Protein AF-A0A1M5FDN7-F1 (afdb_monomer)

Nearest PDB structures (foldseek):
  4i0w-assembly2_C  TM=6.744E-01  e=9.457E-04  Clostridium perfringens
  5ueb-assembly1_A  TM=6.170E-01  e=2.688E-01  Neisseria gonorrhoeae NCCP11945
  6u9d-assembly2_X-2  TM=4.824E-01  e=3.273E-01  Saccharomyces cerevisiae
  6u9d-assembly2_W-2  TM=4.861E-01  e=4.546E-01  Saccharomyces cerevisiae
  6u9d-assembly1_C  TM=4.907E-01  e=5.184E-01  Saccharomyces cerevisiae

Secondary structure (DSSP, 8-state):
-------------------------------------PEEPHHHHHHHHHHHHHHTT--TTT----HHHHHHHTPEEETTEEEEEEEEEE-TT--THHHHHTT-EEEESSSSEEEEEEEGGGHHHHTT-TTEEEEEE-------

pLDDT: mean 81.86, std 22.37, range [34.69, 98.19]

Organism: NCBI:txid1297750

Mean predicted aligned error: 12.63 Å

Foldseek 3Di:
DDDDDDDDDDPPPPDDPDPPPPPPPPPPPDDDDDQLQEAEDPVRVVLVVVVCVQCVPPQLVPDDDDPVSCVFQVWDQDPNFTKGKFKFFFDPPADQVLQVVQVKHWADPDPGMIMIIHTPNCVVVVSNGPGGHYTDGDGDDPDD

Structure (mmCIF, N/CA/C/O backbone):
data_AF-A0A1M5FDN7-F1
#
_entry.id   AF-A0A1M5FDN7-F1
#
loop_
_atom_site.group_PDB
_atom_site.id
_atom_site.type_symbol
_atom_site.label_atom_id
_atom_site.label_alt_id
_atom_site.label_comp_id
_atom_site.label_asym_id
_atom_site.label_entity_id
_atom_site.label_seq_id
_atom_site.pdbx_PDB_ins_code
_atom_site.Cartn_x
_atom_site.Cartn_y
_atom_site.Cartn_z
_atom_site.occupancy
_atom_site.B_iso_or_equiv
_atom_site.auth_seq_id
_atom_site.auth_comp_id
_atom_site.auth_asym_id
_atom_site.auth_atom_id
_atom_site.pdbx_PDB_model_num
ATOM 1 N N . MET A 1 1 ? 39.996 86.051 -16.082 1.00 39.66 1 MET A N 1
ATOM 2 C CA . MET A 1 1 ? 38.806 86.521 -15.335 1.00 39.66 1 MET A CA 1
ATOM 3 C C . MET A 1 1 ? 37.567 85.889 -15.947 1.00 39.66 1 MET A C 1
ATOM 5 O O . MET A 1 1 ? 37.531 85.761 -17.161 1.00 39.66 1 MET A O 1
ATOM 9 N N . ASN A 1 2 ? 36.592 85.538 -15.103 1.00 40.94 2 ASN A N 1
ATOM 10 C CA . ASN A 1 2 ? 35.265 84.980 -15.415 1.00 40.94 2 ASN A CA 1
ATOM 11 C C . ASN A 1 2 ? 35.122 83.444 -15.499 1.00 40.94 2 ASN A C 1
ATOM 13 O O . ASN A 1 2 ? 34.849 82.853 -16.535 1.00 40.94 2 ASN A O 1
ATOM 17 N N . TYR A 1 3 ? 35.310 82.841 -14.322 1.00 47.88 3 TYR A N 1
ATOM 18 C CA . TYR A 1 3 ? 34.484 81.818 -13.656 1.00 47.88 3 TYR A CA 1
ATOM 19 C C . TYR A 1 3 ? 33.215 81.335 -14.375 1.00 47.88 3 TYR A C 1
ATOM 21 O O . TYR A 1 3 ? 32.325 82.129 -14.675 1.00 47.88 3 TYR A O 1
ATOM 29 N N . LYS A 1 4 ? 33.057 80.005 -14.418 1.00 39.66 4 LYS A N 1
ATOM 30 C CA . LYS A 1 4 ? 31.859 79.317 -13.907 1.00 39.66 4 LYS A CA 1
ATOM 31 C C . LYS A 1 4 ? 32.135 77.822 -13.725 1.00 39.66 4 LYS A C 1
ATOM 33 O O . LYS A 1 4 ? 32.126 77.042 -14.669 1.00 39.66 4 LYS A O 1
ATOM 38 N N . PHE A 1 5 ? 32.379 77.457 -12.468 1.00 49.88 5 PHE A N 1
ATOM 39 C CA . PHE A 1 5 ? 32.141 76.117 -11.948 1.00 4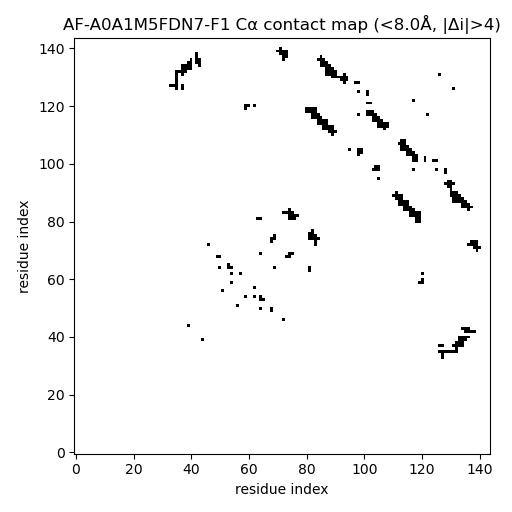9.88 5 PHE A CA 1
ATOM 40 C C . PHE A 1 5 ? 30.653 75.800 -12.105 1.00 49.88 5 PHE A C 1
ATOM 42 O O . PHE A 1 5 ? 29.812 76.556 -11.618 1.00 49.88 5 PHE A O 1
ATOM 49 N N . LEU A 1 6 ? 30.333 74.678 -12.741 1.00 47.94 6 LEU A N 1
ATOM 50 C CA . LEU A 1 6 ? 29.019 74.061 -12.635 1.00 47.94 6 LEU A CA 1
ATOM 51 C C . LEU A 1 6 ? 29.207 72.638 -12.122 1.00 47.94 6 LEU A C 1
ATOM 53 O O . LEU A 1 6 ? 29.615 71.729 -12.837 1.00 47.94 6 LEU A O 1
ATOM 57 N N . PHE A 1 7 ? 28.935 72.518 -10.827 1.00 46.59 7 PHE A N 1
ATOM 58 C CA . PHE A 1 7 ? 28.602 71.292 -10.128 1.00 46.59 7 PHE A CA 1
ATOM 59 C C . PHE A 1 7 ? 27.454 70.586 -10.848 1.00 46.59 7 PHE A C 1
ATOM 61 O O . PHE A 1 7 ? 26.375 71.157 -10.955 1.00 46.59 7 PHE A O 1
ATOM 68 N N . TYR A 1 8 ? 27.653 69.331 -11.238 1.00 45.91 8 TYR A N 1
ATOM 69 C CA . TYR A 1 8 ? 26.562 68.364 -11.293 1.00 45.91 8 TYR A CA 1
ATOM 70 C C . TYR A 1 8 ? 27.061 67.024 -10.760 1.00 45.91 8 TYR A C 1
ATOM 72 O O . TYR A 1 8 ? 27.641 66.201 -11.462 1.00 45.91 8 TYR A O 1
ATOM 80 N N . THR A 1 9 ? 26.844 66.835 -9.463 1.00 52.19 9 THR A N 1
ATOM 81 C CA . THR A 1 9 ? 26.807 65.532 -8.808 1.00 52.19 9 THR A CA 1
ATOM 82 C C . THR A 1 9 ? 25.614 64.754 -9.356 1.00 52.19 9 THR A C 1
ATOM 84 O O . THR A 1 9 ? 24.473 65.056 -9.010 1.00 52.19 9 THR A O 1
ATOM 87 N N . VAL A 1 10 ? 25.859 63.752 -10.198 1.00 50.94 10 VAL A N 1
ATOM 88 C CA . VAL A 1 10 ? 24.860 62.719 -10.492 1.00 50.94 10 VAL A CA 1
ATOM 89 C C . VAL A 1 10 ? 25.182 61.534 -9.595 1.00 50.94 10 VAL A C 1
ATOM 91 O O . VAL A 1 10 ? 26.136 60.794 -9.821 1.00 50.94 10 VAL A O 1
ATOM 94 N N . ILE A 1 11 ? 24.404 61.407 -8.523 1.00 59.38 11 ILE A N 1
ATOM 95 C CA . ILE A 1 11 ? 24.402 60.244 -7.641 1.00 59.38 11 ILE A CA 1
ATOM 96 C C . ILE A 1 11 ? 23.836 59.079 -8.455 1.00 59.38 11 ILE A C 1
ATOM 98 O O . ILE A 1 11 ? 22.643 59.031 -8.747 1.00 59.38 11 ILE A O 1
ATOM 102 N N . ALA A 1 12 ? 24.705 58.154 -8.853 1.00 46.56 12 ALA A N 1
ATOM 103 C CA . ALA A 1 12 ? 24.314 56.902 -9.479 1.00 46.56 12 ALA A CA 1
ATOM 104 C C . ALA A 1 12 ? 23.822 55.926 -8.397 1.00 46.56 12 ALA A C 1
ATOM 106 O O . ALA A 1 12 ? 24.589 55.129 -7.863 1.00 46.56 12 ALA A O 1
ATOM 107 N N . SER A 1 13 ? 22.536 55.988 -8.052 1.00 54.03 13 SER A N 1
ATOM 108 C CA . SER A 1 13 ? 21.860 54.940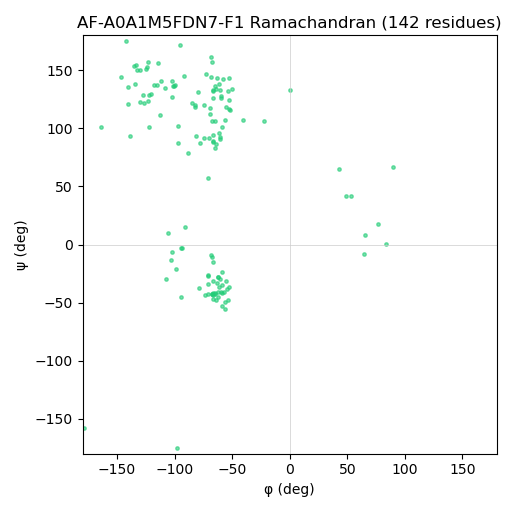 -7.285 1.00 54.03 13 SER A CA 1
ATOM 109 C C . SER A 1 13 ? 21.301 53.880 -8.235 1.00 54.03 13 SER A C 1
ATOM 111 O O . SER A 1 13 ? 20.106 53.842 -8.523 1.00 54.03 13 SER A O 1
ATOM 113 N N . VAL A 1 14 ? 22.165 52.988 -8.725 1.00 54.00 14 VAL A N 1
ATOM 114 C CA . VAL A 1 14 ? 21.699 51.733 -9.331 1.00 54.00 14 VAL A CA 1
ATOM 115 C C . VAL A 1 14 ? 21.411 50.764 -8.191 1.00 54.00 14 VAL A C 1
ATOM 117 O O . VAL A 1 14 ? 22.298 50.092 -7.668 1.00 54.00 14 VAL A O 1
ATOM 120 N N . LEU A 1 15 ? 20.150 50.752 -7.763 1.00 54.66 15 LEU A N 1
ATOM 121 C CA . LEU A 1 15 ? 19.622 49.735 -6.868 1.00 54.66 15 LEU A CA 1
ATOM 122 C C . LEU A 1 15 ? 19.758 48.361 -7.531 1.00 54.66 15 LEU A C 1
ATOM 124 O O . LEU A 1 15 ? 19.315 48.147 -8.661 1.00 54.66 15 LEU A O 1
ATOM 128 N N . MET A 1 16 ? 20.363 47.439 -6.780 1.00 56.62 16 MET A N 1
ATOM 129 C CA . MET A 1 16 ? 20.326 45.996 -6.991 1.00 56.62 16 MET A CA 1
ATOM 130 C C . MET A 1 16 ? 18.924 45.543 -7.411 1.00 56.62 16 MET A C 1
ATOM 132 O O . MET A 1 16 ? 18.017 45.457 -6.588 1.00 56.62 16 MET A O 1
ATOM 136 N N . SER A 1 17 ? 18.765 45.183 -8.681 1.00 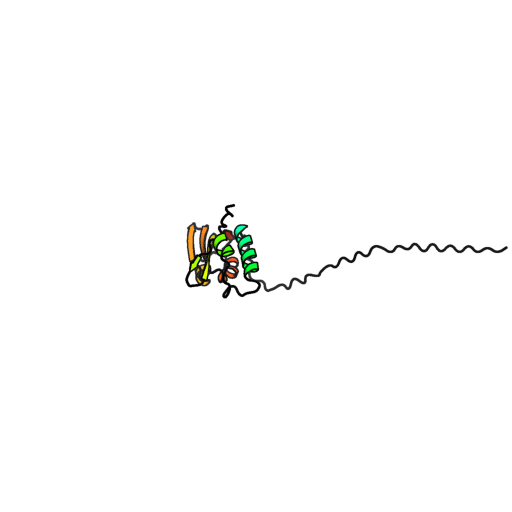47.28 17 SER A N 1
ATOM 137 C CA . SER A 1 17 ? 17.712 44.262 -9.097 1.00 47.28 17 SER A CA 1
ATOM 138 C C . SER A 1 17 ? 18.339 42.879 -9.180 1.00 47.28 17 SER A C 1
ATOM 140 O O . SER A 1 17 ? 18.854 42.466 -10.215 1.00 47.28 17 SER A O 1
ATOM 142 N N . CYS A 1 18 ? 18.346 42.177 -8.046 1.00 43.03 18 CYS A N 1
ATOM 143 C CA . CYS A 1 18 ? 18.482 40.730 -8.053 1.00 43.03 18 CYS A CA 1
ATOM 144 C C . CYS A 1 18 ? 17.375 40.168 -8.949 1.00 43.03 18 CYS A C 1
ATOM 146 O O . CYS A 1 18 ? 16.190 40.345 -8.664 1.00 43.03 18 CYS A O 1
ATOM 148 N N . CYS A 1 19 ? 17.759 39.482 -10.023 1.00 44.09 19 CYS A N 1
ATOM 149 C CA . CYS A 1 19 ? 16.866 38.609 -10.769 1.00 44.09 19 CYS A CA 1
ATOM 150 C C . CYS A 1 19 ? 16.459 37.437 -9.869 1.00 44.09 19 CYS A C 1
ATOM 152 O O . CYS A 1 19 ? 17.036 36.353 -9.925 1.00 44.09 19 CYS A O 1
ATOM 154 N N . SER A 1 20 ? 15.450 37.647 -9.032 1.00 45.28 20 SER A N 1
ATOM 155 C CA . SER A 1 20 ? 14.672 36.556 -8.465 1.00 45.28 20 SER A CA 1
ATOM 156 C C . SER A 1 20 ? 13.771 36.037 -9.578 1.00 45.28 20 SER A C 1
ATOM 158 O O . SER A 1 20 ? 12.671 36.546 -9.790 1.00 45.28 20 SER A O 1
ATOM 160 N N . THR A 1 21 ? 14.238 35.034 -10.321 1.00 37.25 21 THR A N 1
ATOM 161 C CA . THR A 1 21 ? 13.359 34.209 -11.155 1.00 37.25 21 THR A CA 1
ATOM 162 C C . THR A 1 21 ? 12.409 33.467 -10.222 1.00 37.25 21 THR A C 1
ATOM 164 O O . THR A 1 21 ? 12.661 32.340 -9.799 1.00 37.25 21 THR A O 1
ATOM 167 N N . SER A 1 22 ? 11.299 34.112 -9.883 1.00 46.97 22 SER A N 1
ATOM 168 C CA . SER A 1 22 ? 10.132 33.449 -9.329 1.00 46.97 22 SER A CA 1
ATOM 169 C C . SER A 1 22 ? 9.572 32.563 -10.433 1.00 46.97 22 SER A C 1
ATOM 171 O O . SER A 1 22 ? 8.812 33.018 -11.287 1.00 46.97 22 SER A O 1
ATOM 173 N N . LYS A 1 23 ? 9.975 31.286 -10.450 1.00 34.69 23 LYS A N 1
ATOM 174 C CA . LYS A 1 23 ? 9.245 30.258 -11.193 1.00 34.69 23 LYS A CA 1
ATOM 175 C C . LYS A 1 23 ? 7.831 30.242 -10.628 1.00 34.69 23 LYS A C 1
ATOM 177 O O . LYS A 1 23 ? 7.581 29.702 -9.554 1.00 34.69 23 LYS A O 1
ATOM 182 N N . ASN A 1 24 ? 6.923 30.877 -11.357 1.00 38.19 24 ASN A N 1
ATOM 183 C CA . ASN A 1 24 ? 5.495 30.765 -11.159 1.00 38.19 24 ASN A CA 1
ATOM 184 C C . ASN A 1 24 ? 5.129 29.319 -11.511 1.00 38.19 24 ASN A C 1
ATOM 186 O O . ASN A 1 24 ? 4.895 28.977 -12.670 1.00 38.19 24 ASN A O 1
ATOM 190 N N . ILE A 1 25 ? 5.196 28.434 -10.516 1.00 41.03 25 ILE A N 1
ATOM 191 C CA . ILE A 1 25 ? 4.613 27.104 -10.620 1.00 41.03 25 ILE A CA 1
ATOM 192 C C . ILE A 1 25 ? 3.111 27.353 -10.606 1.00 41.03 25 ILE A C 1
ATOM 194 O O . ILE A 1 25 ? 2.484 27.448 -9.553 1.00 41.03 25 ILE A O 1
ATOM 198 N N . SER A 1 26 ? 2.546 27.511 -11.800 1.00 38.44 26 SER A N 1
ATOM 199 C CA . SER A 1 26 ? 1.124 27.309 -12.016 1.00 38.44 26 SER A CA 1
ATOM 200 C C . SER A 1 26 ? 0.831 25.860 -11.654 1.00 38.44 26 SER A C 1
ATOM 202 O O . SER A 1 26 ? 0.961 24.951 -12.471 1.00 38.44 26 SER A O 1
ATOM 204 N N . ILE A 1 27 ? 0.487 25.648 -10.385 1.00 39.50 27 ILE A N 1
ATOM 205 C CA . ILE A 1 27 ? -0.157 24.434 -9.916 1.00 39.50 27 ILE A CA 1
ATOM 206 C C . ILE A 1 27 ? -1.482 24.394 -10.673 1.00 39.50 27 ILE A C 1
ATOM 208 O O . ILE A 1 27 ? -2.452 25.055 -10.298 1.00 39.50 27 ILE A O 1
ATOM 212 N N . LYS A 1 28 ? -1.510 23.656 -11.787 1.00 37.34 28 LYS A N 1
ATOM 213 C CA . LYS A 1 28 ? -2.764 23.175 -12.354 1.00 37.34 28 LYS A CA 1
ATOM 214 C C . LYS A 1 28 ? -3.442 22.396 -11.230 1.00 37.34 28 LYS A C 1
ATOM 216 O O . LYS A 1 28 ? -2.979 21.326 -10.848 1.00 37.34 28 LYS A O 1
ATOM 221 N N . LYS A 1 29 ? -4.495 22.987 -10.660 1.00 40.28 29 LYS A N 1
ATOM 222 C CA . LYS A 1 29 ? -5.479 22.288 -9.836 1.00 40.28 29 LYS A CA 1
ATOM 223 C C . LYS A 1 29 ? -6.107 21.219 -10.720 1.00 40.28 29 LYS A C 1
ATOM 225 O O . LYS A 1 29 ? -7.046 21.489 -11.463 1.00 40.28 29 LYS A O 1
ATOM 230 N N . GLU A 1 30 ? -5.531 20.032 -10.670 1.00 37.47 30 GLU A N 1
ATOM 231 C CA . GLU A 1 30 ? -6.211 18.820 -11.083 1.00 37.47 30 GLU A CA 1
ATOM 232 C C . GLU A 1 30 ? -7.334 18.538 -10.074 1.00 37.47 30 GLU A C 1
ATOM 234 O O . GLU A 1 30 ? -7.254 18.905 -8.898 1.00 37.47 30 GLU A O 1
ATOM 239 N N . GLN A 1 31 ? -8.440 18.014 -10.584 1.00 35.94 31 GLN A N 1
ATOM 240 C CA . GLN A 1 31 ? -9.752 17.987 -9.954 1.00 35.94 31 GLN A CA 1
ATOM 241 C C . GLN A 1 31 ? -9.771 17.462 -8.510 1.00 35.94 31 GLN A C 1
ATOM 243 O O . GLN A 1 31 ? -9.262 16.396 -8.183 1.00 35.94 31 GLN A O 1
ATOM 248 N N . SER A 1 32 ? -10.483 18.217 -7.675 1.00 51.47 32 SER A N 1
ATOM 249 C CA . SER A 1 32 ? -10.971 17.848 -6.348 1.00 51.47 32 SER A CA 1
ATOM 250 C C . SER A 1 32 ? -11.752 16.525 -6.370 1.00 51.47 32 SER A C 1
ATOM 252 O O . SER A 1 32 ? -12.871 16.478 -6.883 1.00 51.47 32 SER A O 1
ATOM 254 N N . LEU A 1 33 ? -11.227 15.507 -5.694 1.00 37.72 33 LEU A N 1
ATOM 255 C CA . LEU A 1 33 ? -11.995 14.411 -5.105 1.00 37.72 33 LEU A CA 1
ATOM 256 C C . LEU A 1 33 ? -11.560 14.324 -3.642 1.00 37.72 33 LEU A C 1
ATOM 258 O O . LEU A 1 33 ? -10.365 14.353 -3.362 1.00 37.72 33 LEU A O 1
ATOM 262 N N . ILE A 1 34 ? -12.544 14.327 -2.741 1.00 39.31 34 ILE A N 1
ATOM 263 C CA . ILE A 1 34 ? -12.446 14.347 -1.273 1.00 39.31 34 ILE A CA 1
ATOM 264 C C . ILE A 1 34 ? -11.089 13.816 -0.796 1.00 39.31 34 ILE A C 1
ATOM 266 O O . ILE A 1 34 ? -10.831 12.614 -0.848 1.00 39.31 34 ILE A O 1
ATOM 270 N N . THR A 1 35 ? -10.216 14.715 -0.334 1.00 45.19 35 THR A N 1
ATOM 271 C CA . THR A 1 35 ? -8.988 14.331 0.358 1.00 45.19 35 THR A CA 1
ATOM 272 C C . THR A 1 35 ? -9.405 13.693 1.675 1.00 45.19 35 THR A C 1
ATOM 274 O O . THR A 1 35 ? -9.549 14.373 2.691 1.00 45.19 35 THR A O 1
ATOM 277 N N . ASN A 1 36 ? -9.648 12.384 1.668 1.00 57.75 36 ASN A N 1
ATOM 278 C CA . ASN A 1 36 ? -9.539 11.613 2.893 1.00 57.75 36 ASN A CA 1
ATOM 279 C C . ASN A 1 36 ? -8.142 11.935 3.432 1.00 57.75 36 ASN A C 1
ATOM 281 O O . ASN A 1 36 ? -7.150 11.719 2.734 1.00 57.75 36 ASN A O 1
ATOM 285 N N . ASN A 1 37 ? -8.067 12.552 4.614 1.00 71.69 37 ASN A N 1
ATOM 286 C CA . ASN A 1 37 ? -6.814 12.902 5.285 1.00 71.69 37 ASN A CA 1
ATOM 287 C C . ASN A 1 37 ? -6.132 11.618 5.785 1.00 71.69 37 ASN A C 1
ATOM 289 O O . ASN A 1 37 ? -5.910 11.445 6.983 1.00 71.69 37 ASN A O 1
ATOM 293 N N . VAL A 1 38 ? -5.856 10.683 4.874 1.00 90.88 38 VAL A N 1
ATOM 294 C CA . VAL A 1 38 ? -5.185 9.436 5.189 1.00 90.88 38 VAL A CA 1
ATOM 295 C C . VAL A 1 38 ? -3.747 9.765 5.542 1.00 90.88 38 VAL A C 1
ATOM 297 O O . VAL A 1 38 ? -2.971 10.315 4.756 1.00 90.88 38 VAL A O 1
ATOM 300 N N . GLN A 1 39 ? -3.385 9.458 6.775 1.00 95.56 39 GLN A N 1
ATOM 301 C CA . GLN A 1 39 ? -2.013 9.567 7.214 1.00 95.56 39 GLN A CA 1
ATOM 302 C C . GLN A 1 39 ? -1.246 8.340 6.710 1.00 95.56 39 GLN A C 1
ATOM 304 O O . GLN A 1 39 ? -1.681 7.201 6.835 1.00 95.56 39 GLN A O 1
ATOM 309 N N . LEU A 1 40 ? -0.088 8.564 6.102 1.00 96.06 40 LEU A N 1
ATOM 310 C CA . LEU A 1 40 ? 0.752 7.481 5.587 1.00 96.06 40 LEU A CA 1
ATOM 311 C C . LEU A 1 40 ? 1.913 7.244 6.548 1.00 96.06 40 LEU A C 1
ATOM 313 O O . LEU A 1 40 ? 2.489 8.213 7.048 1.00 96.06 40 LEU A O 1
ATOM 317 N N . SER A 1 41 ? 2.303 5.994 6.789 1.00 96.81 41 SER A N 1
ATOM 318 C CA . SER A 1 41 ? 3.540 5.725 7.521 1.00 96.81 41 SER A CA 1
ATOM 319 C C . SER A 1 41 ? 4.770 6.120 6.704 1.00 96.81 41 SER A C 1
ATOM 321 O O . SER A 1 41 ? 4.727 6.274 5.478 1.00 96.81 41 SER A O 1
ATOM 323 N N . ASN A 1 42 ? 5.912 6.284 7.372 1.00 96.81 42 ASN A N 1
ATOM 324 C CA . ASN A 1 42 ? 7.172 6.593 6.687 1.00 96.81 42 ASN A CA 1
ATOM 325 C C . ASN A 1 42 ? 7.605 5.463 5.744 1.00 96.81 42 ASN A C 1
ATOM 327 O O . ASN A 1 42 ? 8.160 5.727 4.67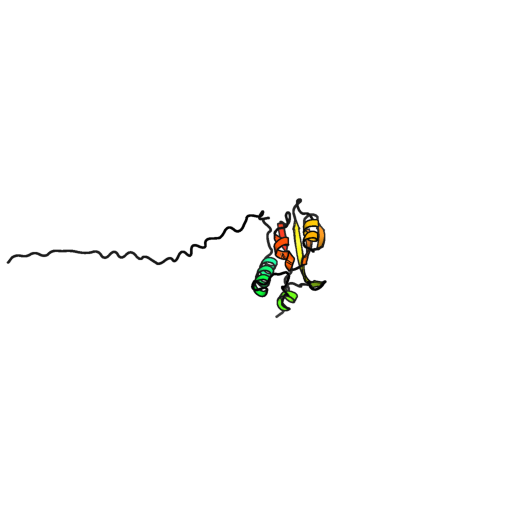2 1.00 96.81 42 ASN A O 1
ATOM 331 N N . ASN A 1 43 ? 7.303 4.216 6.109 1.00 97.06 43 ASN A N 1
ATOM 332 C CA . ASN A 1 43 ? 7.547 3.061 5.255 1.00 97.06 43 ASN A CA 1
ATOM 333 C C . ASN A 1 43 ? 6.649 3.105 4.021 1.00 97.06 43 ASN A C 1
ATOM 335 O O . ASN A 1 43 ? 7.152 2.922 2.915 1.00 97.06 43 ASN A O 1
ATOM 339 N N . PHE A 1 44 ? 5.364 3.439 4.185 1.00 97.75 44 PHE A N 1
ATOM 340 C CA . PHE A 1 44 ? 4.450 3.582 3.053 1.00 97.75 44 PHE A CA 1
ATOM 341 C C . PHE A 1 44 ? 4.884 4.702 2.105 1.00 97.75 44 PHE A C 1
ATOM 343 O O . PHE A 1 44 ? 4.952 4.495 0.897 1.00 97.75 44 PHE A O 1
ATOM 350 N N . ARG A 1 45 ? 5.257 5.876 2.634 1.00 96.81 45 ARG A N 1
ATOM 351 C CA . ARG A 1 45 ? 5.797 6.979 1.819 1.00 96.81 45 ARG A CA 1
ATOM 352 C C . ARG A 1 45 ? 7.054 6.569 1.053 1.00 96.81 45 ARG A C 1
ATOM 354 O O . ARG A 1 45 ? 7.196 6.912 -0.117 1.00 96.81 45 ARG A O 1
ATOM 361 N N . SER A 1 46 ? 7.950 5.823 1.701 1.00 96.62 46 SER A N 1
ATOM 362 C CA . SER A 1 46 ? 9.167 5.310 1.064 1.00 96.62 46 SER A CA 1
ATOM 363 C C . SER A 1 46 ? 8.840 4.335 -0.064 1.00 96.62 46 SER A C 1
ATOM 365 O O . SER A 1 46 ? 9.357 4.498 -1.165 1.00 96.62 46 SER A O 1
ATOM 367 N N . PHE A 1 47 ? 7.943 3.377 0.184 1.00 97.38 47 PHE A N 1
ATOM 368 C CA . PHE A 1 47 ? 7.453 2.455 -0.839 1.00 97.38 47 PHE A CA 1
ATOM 369 C C . PHE A 1 47 ? 6.848 3.208 -2.016 1.00 97.38 47 PHE A C 1
ATOM 371 O O . PHE A 1 47 ? 7.237 2.963 -3.148 1.00 97.38 47 PHE A O 1
ATOM 378 N N . TRP A 1 48 ? 5.951 4.159 -1.756 1.00 95.81 48 TRP A N 1
ATOM 379 C CA . TRP A 1 48 ? 5.276 4.921 -2.801 1.00 95.81 48 TRP A CA 1
ATOM 380 C C . TRP A 1 48 ? 6.256 5.694 -3.689 1.00 95.81 48 TRP A C 1
ATOM 382 O O . TRP A 1 48 ? 6.109 5.729 -4.909 1.00 95.81 48 TRP A O 1
ATOM 392 N N . ASN A 1 49 ? 7.285 6.294 -3.092 1.00 95.56 49 ASN A N 1
ATOM 393 C CA . ASN A 1 49 ? 8.310 7.016 -3.839 1.00 95.56 49 ASN A CA 1
ATOM 394 C C . ASN A 1 49 ? 9.220 6.075 -4.642 1.00 95.56 49 ASN A C 1
ATOM 396 O O . ASN A 1 49 ? 9.516 6.373 -5.796 1.00 95.56 49 ASN A O 1
ATOM 400 N N . GLU A 1 50 ? 9.646 4.952 -4.055 1.00 96.62 50 GLU A N 1
ATOM 401 C CA . GLU A 1 50 ? 10.457 3.938 -4.744 1.00 96.62 50 GLU A CA 1
ATOM 402 C C . GLU A 1 50 ? 9.665 3.285 -5.892 1.00 96.62 50 GLU A C 1
ATOM 404 O O . GLU A 1 50 ? 10.188 3.175 -6.994 1.00 96.62 50 GLU A O 1
ATOM 409 N N . LEU A 1 51 ? 8.384 2.968 -5.676 1.00 96.19 51 LEU A N 1
ATOM 410 C CA . LEU A 1 51 ? 7.473 2.426 -6.686 1.00 96.19 51 LEU A CA 1
ATOM 411 C C . LEU A 1 51 ? 7.330 3.369 -7.880 1.00 96.19 51 LEU A C 1
ATOM 413 O O . LEU A 1 51 ? 7.538 2.952 -9.012 1.00 96.19 51 LEU A O 1
ATOM 417 N N . LYS A 1 52 ? 6.998 4.644 -7.639 1.00 94.81 52 LYS A N 1
ATOM 418 C CA . LYS A 1 52 ? 6.862 5.633 -8.720 1.00 94.81 52 LYS A CA 1
ATOM 419 C C . LYS A 1 52 ? 8.164 5.831 -9.489 1.00 94.81 52 LYS A C 1
ATOM 421 O O . LYS A 1 52 ? 8.126 6.045 -10.692 1.00 94.81 52 LYS A O 1
ATOM 426 N N . LYS A 1 53 ? 9.301 5.779 -8.790 1.00 95.94 53 LYS A N 1
ATOM 427 C CA . LYS A 1 53 ? 10.619 5.893 -9.414 1.00 95.94 53 LYS A CA 1
ATOM 428 C C . LYS A 1 53 ? 10.936 4.685 -10.295 1.00 95.94 53 LYS A C 1
ATOM 430 O O . LYS A 1 53 ? 11.488 4.876 -11.366 1.00 95.94 53 LYS A O 1
ATOM 435 N N . GLU A 1 54 ? 10.637 3.469 -9.841 1.00 96.31 54 GLU A N 1
ATOM 436 C CA . GLU A 1 54 ? 10.860 2.258 -10.642 1.00 96.31 54 GLU A CA 1
ATOM 437 C C . GLU A 1 54 ? 9.882 2.141 -11.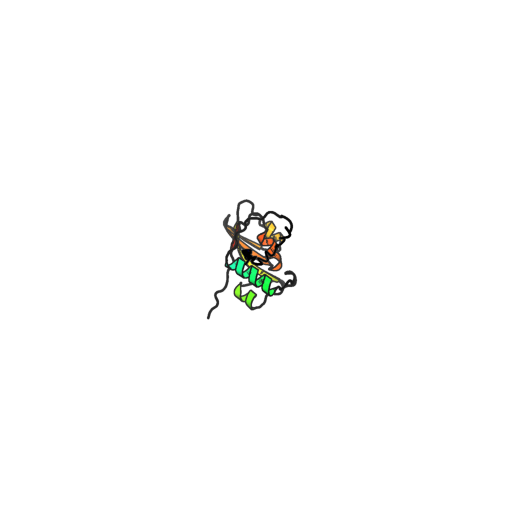812 1.00 96.31 54 GLU A C 1
ATOM 439 O O . GLU A 1 54 ? 10.269 1.629 -12.855 1.00 96.31 54 GLU A O 1
ATOM 444 N N . ALA A 1 55 ? 8.642 2.609 -11.649 1.00 94.38 55 ALA A N 1
ATOM 445 C CA . ALA A 1 55 ? 7.645 2.575 -12.711 1.00 94.38 55 ALA A CA 1
ATOM 446 C C . ALA A 1 55 ? 7.947 3.561 -13.846 1.00 94.38 55 ALA A C 1
ATOM 448 O O . ALA A 1 55 ? 7.538 3.293 -14.961 1.00 94.38 55 ALA A O 1
ATOM 449 N N . ASP A 1 56 ? 8.649 4.668 -13.585 1.00 89.00 56 ASP A N 1
ATOM 450 C CA . ASP A 1 56 ? 9.103 5.635 -14.601 1.00 89.00 56 ASP A CA 1
ATOM 451 C C . ASP A 1 56 ? 8.035 5.968 -15.666 1.00 89.00 56 ASP A C 1
ATOM 453 O O . ASP A 1 56 ? 8.137 5.606 -16.833 1.00 89.00 56 ASP A O 1
ATOM 457 N N . GLU A 1 57 ? 6.939 6.591 -15.218 1.00 85.25 57 GLU A N 1
ATOM 458 C CA . GLU A 1 57 ? 5.735 6.920 -16.011 1.00 85.25 57 GLU A CA 1
ATOM 459 C C . GLU A 1 57 ? 4.931 5.723 -16.557 1.00 85.25 57 GLU A C 1
ATOM 461 O O . GLU A 1 57 ? 3.800 5.909 -17.014 1.00 85.25 57 GLU A O 1
ATOM 466 N N . GLN A 1 58 ? 5.433 4.490 -16.441 1.00 89.75 58 GLN A N 1
ATOM 467 C CA . GLN A 1 58 ? 4.695 3.294 -16.821 1.00 89.75 58 GLN A CA 1
ATOM 468 C C . GLN A 1 58 ? 3.404 3.161 -15.992 1.00 89.75 58 GLN A C 1
ATOM 470 O O . GLN A 1 58 ? 3.426 3.245 -14.756 1.00 89.75 58 GLN A O 1
ATOM 475 N N . PRO A 1 59 ? 2.266 2.871 -16.644 1.00 90.00 59 PRO A N 1
ATOM 476 C CA . PRO A 1 59 ? 1.045 2.472 -15.962 1.00 90.00 59 PRO A CA 1
ATOM 477 C C . PRO A 1 59 ? 1.267 1.282 -15.011 1.00 90.00 59 PRO A C 1
ATOM 479 O O . PRO A 1 59 ? 1.863 0.262 -15.371 1.00 90.00 59 PRO A O 1
ATOM 482 N N . LEU A 1 60 ? 0.767 1.391 -13.772 1.00 91.38 60 LEU A N 1
ATOM 483 C CA . LEU A 1 60 ? 0.988 0.366 -12.739 1.00 91.38 60 LEU A CA 1
ATOM 484 C C . LEU A 1 60 ? 0.316 -0.986 -13.044 1.00 91.38 60 LEU A C 1
ATOM 486 O O . LEU A 1 60 ? 0.626 -1.982 -12.395 1.00 91.38 60 LEU A O 1
ATOM 490 N N . ASP A 1 61 ? -0.619 -1.036 -13.991 1.00 87.50 61 ASP A N 1
ATOM 491 C CA . ASP A 1 61 ? -1.255 -2.268 -14.468 1.00 87.50 61 ASP A CA 1
ATOM 492 C C . ASP A 1 61 ? -0.308 -3.145 -15.305 1.00 87.50 61 ASP A C 1
ATOM 494 O O . ASP A 1 61 ? -0.475 -4.365 -15.322 1.00 87.50 61 ASP A O 1
ATOM 498 N N . GLN A 1 62 ? 0.693 -2.538 -15.946 1.00 87.88 62 GLN A N 1
ATOM 499 C CA . GLN A 1 62 ? 1.733 -3.210 -16.732 1.00 87.88 62 GLN A CA 1
ATOM 500 C C . GLN A 1 62 ? 3.070 -3.303 -15.983 1.00 87.88 62 GLN A C 1
ATOM 502 O O . GLN A 1 62 ? 3.967 -4.036 -16.405 1.00 87.88 62 GLN A O 1
ATOM 507 N N . PHE A 1 63 ? 3.214 -2.559 -14.886 1.00 92.56 63 PHE A N 1
ATOM 508 C CA . PHE A 1 63 ? 4.443 -2.487 -14.110 1.00 92.56 63 PHE A CA 1
ATOM 509 C C . PHE A 1 63 ? 4.778 -3.814 -13.413 1.00 92.56 63 PHE A C 1
ATOM 511 O O . PHE A 1 63 ? 3.954 -4.410 -12.712 1.00 92.56 63 PHE A O 1
ATOM 518 N N . ILE A 1 64 ? 6.034 -4.237 -13.551 1.00 94.56 64 ILE A N 1
ATOM 519 C CA . ILE A 1 64 ? 6.611 -5.372 -12.831 1.00 94.56 64 ILE A CA 1
ATOM 520 C C . ILE A 1 64 ? 7.678 -4.820 -11.871 1.00 94.56 64 ILE A C 1
ATOM 522 O O . ILE A 1 64 ? 8.715 -4.356 -12.340 1.00 94.56 64 ILE A O 1
ATOM 526 N N . PRO A 1 65 ? 7.451 -4.873 -10.544 1.00 96.44 65 PRO A N 1
ATOM 527 C CA . PRO A 1 65 ? 8.436 -4.488 -9.534 1.00 96.44 65 PRO A CA 1
ATOM 528 C C . PRO A 1 65 ? 9.788 -5.182 -9.708 1.00 96.44 65 PRO A C 1
ATOM 530 O O . PRO A 1 65 ? 9.834 -6.376 -10.012 1.00 96.44 65 PRO A O 1
ATOM 533 N N . SER A 1 66 ? 10.884 -4.473 -9.423 1.00 97.06 66 SER A N 1
ATOM 534 C CA . SER A 1 66 ? 12.210 -5.092 -9.363 1.00 97.06 66 SER A CA 1
ATOM 535 C C . SER A 1 66 ? 12.333 -6.065 -8.183 1.00 97.06 66 SER A C 1
ATOM 537 O O . SER A 1 66 ? 11.668 -5.904 -7.155 1.00 97.06 66 SER A O 1
ATOM 539 N N . ASP A 1 67 ? 13.269 -7.018 -8.260 1.00 96.62 67 ASP A N 1
ATOM 540 C CA . ASP A 1 67 ? 13.588 -7.918 -7.137 1.00 96.62 67 ASP A CA 1
ATOM 541 C C . ASP A 1 67 ? 13.958 -7.150 -5.860 1.00 96.62 67 ASP A C 1
ATOM 543 O O . ASP A 1 67 ? 13.659 -7.581 -4.743 1.00 96.62 67 ASP A O 1
ATOM 547 N N . THR A 1 68 ? 14.560 -5.965 -6.015 1.00 95.94 68 THR A N 1
ATOM 548 C CA . THR A 1 68 ? 14.898 -5.088 -4.890 1.00 95.94 68 THR A CA 1
ATOM 549 C C . THR A 1 68 ? 13.642 -4.558 -4.203 1.00 95.94 68 THR A C 1
ATOM 551 O O . THR A 1 68 ? 13.563 -4.605 -2.970 1.00 95.94 68 THR A O 1
ATOM 554 N N . LEU A 1 69 ? 12.659 -4.071 -4.966 1.00 96.50 69 LEU A N 1
ATOM 555 C CA . LEU A 1 69 ? 11.399 -3.562 -4.420 1.00 96.50 69 LEU A CA 1
ATOM 556 C C . LEU A 1 69 ? 10.574 -4.692 -3.798 1.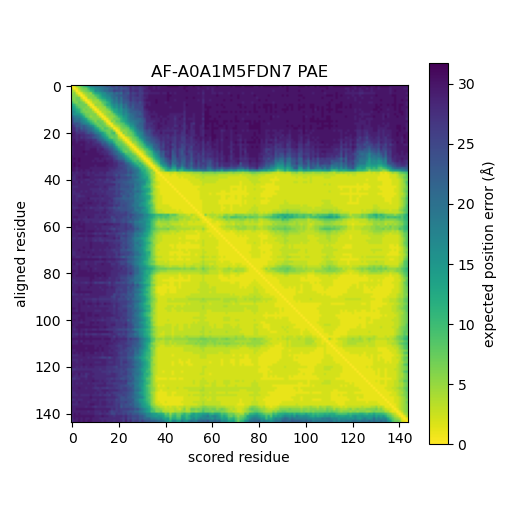00 96.50 69 LEU A C 1
ATOM 558 O O . LEU A 1 69 ? 10.066 -4.541 -2.683 1.00 96.50 69 LEU A O 1
ATOM 562 N N . ILE A 1 70 ? 10.525 -5.844 -4.478 1.00 97.44 70 ILE A N 1
ATOM 563 C CA . ILE A 1 70 ? 9.864 -7.068 -4.011 1.00 97.44 70 ILE A CA 1
ATOM 564 C C . ILE A 1 70 ? 10.426 -7.488 -2.654 1.00 97.44 70 ILE A C 1
ATOM 566 O O . ILE A 1 70 ? 9.673 -7.606 -1.687 1.00 97.44 70 ILE A O 1
ATOM 570 N N . ALA A 1 71 ? 11.744 -7.668 -2.549 1.00 96.19 71 ALA A N 1
ATOM 571 C CA . ALA A 1 71 ? 12.376 -8.134 -1.320 1.00 96.19 71 ALA A CA 1
ATOM 572 C C . ALA A 1 71 ? 12.223 -7.127 -0.172 1.00 96.19 71 ALA A C 1
ATOM 574 O O . ALA A 1 71 ? 11.942 -7.511 0.966 1.00 96.19 71 ALA A O 1
ATOM 575 N N . ARG A 1 72 ? 12.383 -5.832 -0.464 1.00 96.44 72 ARG A N 1
ATOM 576 C CA . ARG A 1 72 ? 12.365 -4.763 0.541 1.00 96.44 72 ARG A CA 1
ATOM 577 C C . ARG A 1 72 ? 11.005 -4.576 1.199 1.00 96.44 72 ARG A C 1
ATOM 579 O O . ARG A 1 72 ? 10.952 -4.368 2.411 1.00 96.44 72 ARG A O 1
ATOM 586 N N . TYR A 1 73 ? 9.934 -4.643 0.416 1.00 97.06 73 TYR A N 1
ATOM 587 C CA . TYR A 1 73 ? 8.565 -4.434 0.895 1.00 97.06 73 TYR A CA 1
ATOM 588 C C . TYR A 1 73 ? 7.767 -5.736 1.003 1.00 97.06 73 TYR A C 1
ATOM 590 O O . TYR A 1 73 ? 6.572 -5.708 1.273 1.00 97.06 73 TYR A O 1
ATOM 598 N N . SER A 1 74 ? 8.445 -6.881 0.866 1.00 96.19 74 SER A N 1
ATOM 599 C CA . SER A 1 74 ? 7.852 -8.220 0.963 1.00 96.19 74 SER A CA 1
ATOM 600 C C . SER A 1 74 ? 6.652 -8.404 0.030 1.00 96.19 74 SER A C 1
ATOM 602 O O . SER A 1 74 ? 5.636 -8.965 0.438 1.00 96.19 74 SER A O 1
ATOM 604 N N . LEU A 1 75 ? 6.752 -7.906 -1.207 1.00 97.38 75 LEU A N 1
ATOM 605 C CA . LEU A 1 75 ? 5.663 -8.028 -2.172 1.00 97.38 75 LEU A CA 1
ATOM 606 C C . LEU A 1 75 ? 5.430 -9.502 -2.504 1.00 97.38 75 LEU A C 1
ATOM 608 O O . LEU A 1 75 ? 6.374 -10.243 -2.784 1.00 97.38 75 LEU A O 1
ATOM 612 N N . ILE A 1 76 ? 4.170 -9.922 -2.502 1.00 96.44 76 ILE A N 1
ATOM 613 C CA . ILE A 1 76 ? 3.805 -11.316 -2.765 1.00 96.44 76 ILE A CA 1
ATOM 614 C C . ILE A 1 76 ? 3.293 -11.421 -4.195 1.00 96.44 76 ILE A C 1
ATOM 616 O O . ILE A 1 76 ? 2.383 -10.694 -4.589 1.00 96.44 76 ILE A O 1
ATOM 620 N N . LYS A 1 77 ? 3.863 -12.338 -4.980 1.00 95.44 77 LYS A N 1
ATOM 621 C CA . LYS A 1 77 ? 3.369 -12.634 -6.325 1.00 95.44 77 LYS A CA 1
ATOM 622 C C . LYS A 1 77 ? 2.189 -13.602 -6.244 1.00 95.44 77 LYS A C 1
ATOM 624 O O . LYS A 1 77 ? 2.346 -14.724 -5.771 1.00 95.44 77 LYS A O 1
ATOM 629 N N . GLN A 1 78 ? 1.027 -13.192 -6.740 1.00 92.88 78 GLN A N 1
ATOM 630 C CA . GLN A 1 78 ? -0.184 -14.011 -6.845 1.00 92.88 78 GLN A CA 1
ATOM 631 C C . GLN A 1 78 ? -0.870 -13.709 -8.176 1.00 92.88 78 GLN A C 1
ATOM 633 O O . GLN A 1 78 ? -0.973 -12.551 -8.564 1.00 92.88 78 GLN A O 1
ATOM 638 N N . ASN A 1 79 ? -1.321 -14.733 -8.907 1.00 88.69 79 ASN A N 1
ATOM 639 C CA . ASN A 1 79 ? -2.061 -14.557 -10.168 1.00 88.69 79 ASN A CA 1
ATOM 640 C C . ASN A 1 79 ? -1.392 -13.577 -11.159 1.00 88.69 79 ASN A C 1
ATOM 642 O O . ASN A 1 79 ? -2.055 -12.751 -11.779 1.00 88.69 79 ASN A O 1
ATOM 646 N N . LYS A 1 80 ? -0.059 -13.666 -11.297 1.00 89.25 80 LYS A N 1
ATOM 647 C CA . LYS A 1 80 ? 0.786 -12.786 -12.137 1.00 89.25 80 LYS A CA 1
ATOM 648 C C . LYS A 1 80 ? 0.844 -11.309 -11.704 1.00 89.25 80 LYS A C 1
ATOM 650 O O . LYS A 1 80 ? 1.450 -10.514 -12.409 1.00 89.25 80 LYS A O 1
ATOM 655 N N . GLN A 1 81 ? 0.291 -10.953 -10.549 1.00 94.44 81 GLN A N 1
ATOM 656 C CA . GLN A 1 81 ? 0.348 -9.613 -9.962 1.00 94.44 81 GLN A CA 1
ATOM 657 C C . GLN A 1 81 ? 1.148 -9.623 -8.662 1.00 94.44 81 GLN A C 1
ATOM 659 O O . GLN A 1 81 ? 1.281 -10.654 -8.003 1.00 94.44 81 GLN A O 1
ATOM 664 N N . PHE A 1 82 ? 1.685 -8.465 -8.295 1.00 97.06 82 PHE A N 1
ATOM 665 C CA . PHE A 1 82 ? 2.351 -8.266 -7.014 1.00 97.06 82 PHE A CA 1
ATOM 666 C C . PHE A 1 82 ? 1.408 -7.574 -6.045 1.00 97.06 82 PHE A C 1
ATOM 668 O O . PHE A 1 82 ? 0.717 -6.625 -6.418 1.00 97.06 82 PHE A O 1
ATOM 675 N N . TYR A 1 83 ? 1.398 -8.056 -4.810 1.00 98.06 83 TYR A N 1
ATOM 676 C CA . TYR A 1 83 ? 0.535 -7.578 -3.745 1.00 98.06 83 TYR A CA 1
ATOM 677 C C . TYR A 1 83 ? 1.362 -6.944 -2.634 1.00 98.06 83 TYR A C 1
ATOM 679 O O . TYR A 1 83 ? 2.391 -7.488 -2.228 1.00 98.06 83 TYR A O 1
ATOM 687 N N . LEU A 1 84 ? 0.884 -5.805 -2.138 1.00 98.19 84 LEU A N 1
ATOM 688 C CA . LEU A 1 84 ? 1.377 -5.159 -0.929 1.00 98.19 84 LEU A CA 1
ATOM 689 C C . LEU A 1 84 ? 0.419 -5.468 0.216 1.00 98.19 84 LEU A C 1
ATOM 691 O O . LEU A 1 84 ? -0.797 -5.348 0.052 1.00 98.19 84 LEU A O 1
ATOM 695 N N . SER A 1 85 ? 0.977 -5.795 1.377 1.00 97.94 85 SER A N 1
ATOM 696 C CA . SER A 1 85 ? 0.208 -6.040 2.593 1.00 97.94 85 SER A CA 1
ATOM 697 C C . SER A 1 85 ? 0.671 -5.143 3.736 1.00 97.94 85 SER A C 1
ATOM 699 O O . SER A 1 85 ? 1.832 -4.730 3.796 1.00 97.94 85 SER A O 1
ATOM 701 N N . GLY A 1 86 ? -0.237 -4.856 4.662 1.00 97.88 86 GLY A N 1
ATOM 702 C CA . GLY A 1 86 ? 0.035 -3.997 5.809 1.00 97.88 86 GLY A CA 1
ATOM 703 C C . GLY A 1 86 ? -1.170 -3.855 6.727 1.00 97.88 86 GLY A C 1
ATOM 704 O O . GLY A 1 86 ? -2.073 -4.692 6.704 1.00 97.88 86 GLY A O 1
ATOM 705 N N . PHE A 1 87 ? -1.191 -2.780 7.511 1.00 98.19 87 PHE A N 1
ATOM 706 C CA . PHE A 1 87 ? -2.293 -2.436 8.402 1.00 98.19 87 PHE A CA 1
ATOM 707 C C . PHE A 1 87 ? -3.023 -1.181 7.933 1.00 98.19 87 PHE A C 1
ATOM 709 O O . PHE A 1 87 ? -2.407 -0.205 7.502 1.00 98.19 87 PHE A O 1
ATOM 716 N N . LEU A 1 88 ? -4.344 -1.213 8.071 1.00 98.12 88 LEU A N 1
ATOM 717 C CA . LEU A 1 88 ? -5.225 -0.063 7.961 1.00 98.12 88 LEU A CA 1
ATOM 718 C C . LEU A 1 88 ? -5.745 0.282 9.345 1.00 98.12 88 LEU A C 1
ATOM 720 O O . LEU A 1 88 ? -6.226 -0.592 10.071 1.00 98.12 88 LEU A O 1
ATOM 724 N N . TYR A 1 89 ? -5.711 1.567 9.663 1.00 97.75 89 TYR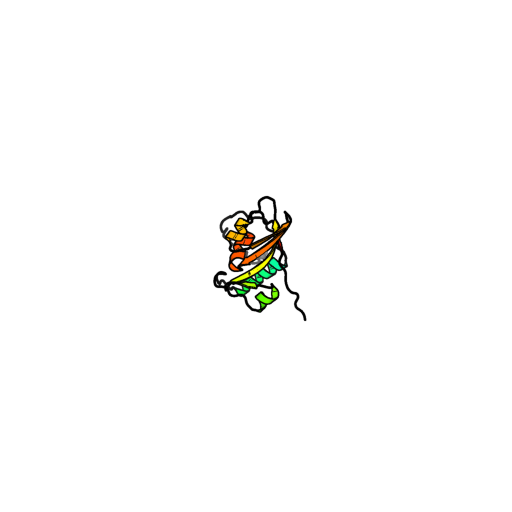 A N 1
ATOM 725 C CA . TYR A 1 89 ? -6.517 2.123 10.734 1.00 97.75 89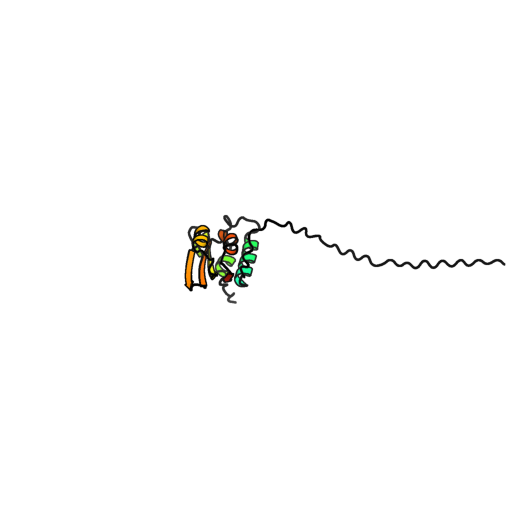 TYR A CA 1
ATOM 726 C C . TYR A 1 89 ? -7.720 2.794 10.103 1.00 97.75 89 TYR A C 1
ATOM 728 O O . TYR A 1 89 ? -7.597 3.473 9.078 1.00 97.75 89 TYR A O 1
ATOM 736 N N . THR A 1 90 ? -8.880 2.570 10.702 1.00 97.12 90 THR A N 1
ATOM 737 C CA . THR A 1 90 ? -10.152 2.965 10.111 1.00 97.12 90 THR A CA 1
ATOM 738 C C . THR A 1 90 ? -11.076 3.637 11.110 1.00 97.12 90 THR A C 1
ATOM 740 O O . THR A 1 90 ? -11.023 3.346 12.306 1.00 97.12 90 THR A O 1
ATOM 743 N N . ASP A 1 91 ? -11.961 4.492 10.606 1.00 95.88 91 ASP A N 1
ATOM 744 C CA . ASP A 1 91 ? -13.099 5.027 11.354 1.00 95.88 91 ASP A CA 1
ATOM 745 C C . ASP A 1 91 ? -14.399 4.251 11.059 1.00 95.88 91 ASP A C 1
ATOM 747 O O . ASP A 1 91 ? -14.396 3.233 10.363 1.00 95.88 91 ASP A O 1
ATOM 751 N N . SER A 1 92 ? -15.518 4.720 11.619 1.00 95.31 92 SER A N 1
ATOM 752 C CA . SER A 1 92 ? -16.841 4.095 11.490 1.00 95.31 92 SER A CA 1
ATOM 753 C C . SER A 1 92 ? -17.436 4.150 10.079 1.00 95.31 92 SER A C 1
ATOM 755 O O . SER A 1 92 ? -18.444 3.499 9.823 1.00 95.31 92 SER A O 1
ATOM 757 N N . THR A 1 93 ? -16.847 4.917 9.161 1.00 95.25 93 THR A N 1
ATOM 758 C CA . THR A 1 93 ? -17.308 5.046 7.772 1.00 95.25 93 THR A CA 1
ATOM 759 C C . THR A 1 93 ? -16.611 4.083 6.814 1.00 95.25 93 THR A C 1
ATOM 761 O O . THR A 1 93 ? -16.948 4.055 5.628 1.00 95.25 93 THR A O 1
ATOM 764 N N . PHE A 1 94 ? -15.645 3.298 7.303 1.00 96.25 94 PHE A N 1
ATOM 765 C CA . PHE A 1 94 ? -14.952 2.302 6.498 1.00 96.25 94 PHE A CA 1
ATOM 766 C C . PHE A 1 94 ? -15.893 1.187 6.042 1.00 96.25 94 PHE A C 1
ATOM 768 O O . PHE A 1 94 ? -16.660 0.635 6.828 1.00 96.25 94 PHE A O 1
ATOM 775 N N . ASN A 1 95 ? -15.762 0.810 4.773 1.00 95.88 95 ASN A N 1
ATOM 776 C CA . ASN A 1 95 ? -16.478 -0.307 4.177 1.00 95.88 95 ASN A CA 1
ATOM 777 C C . ASN A 1 95 ? -15.475 -1.266 3.520 1.00 95.88 95 ASN A C 1
ATOM 779 O O . ASN A 1 95 ? -14.727 -0.868 2.625 1.00 95.88 95 ASN A O 1
ATOM 783 N N . GLU A 1 96 ? -15.473 -2.526 3.957 1.00 96.12 96 GLU A N 1
ATOM 784 C CA . GLU A 1 96 ? -14.586 -3.570 3.434 1.00 96.12 96 GLU A CA 1
ATOM 785 C C . GLU A 1 96 ? -14.808 -3.881 1.951 1.00 96.12 96 GLU A C 1
ATOM 787 O O . GLU A 1 96 ? -13.857 -4.239 1.252 1.00 96.12 96 GLU A O 1
ATOM 792 N N . GLU A 1 97 ? -16.023 -3.671 1.443 1.00 97.25 97 GLU A N 1
ATOM 793 C CA . GLU A 1 97 ? -16.351 -3.887 0.034 1.00 97.25 97 GLU A CA 1
ATOM 794 C C . GLU A 1 97 ? -15.544 -2.965 -0.885 1.00 97.25 97 GLU A C 1
ATOM 796 O O . GLU A 1 97 ? -15.197 -3.353 -1.996 1.00 97.25 97 GLU A O 1
ATOM 801 N N . ASN A 1 98 ? -15.130 -1.787 -0.404 1.00 97.12 98 ASN A N 1
ATOM 802 C CA . ASN A 1 98 ? -14.264 -0.891 -1.173 1.00 97.12 98 ASN A CA 1
ATOM 803 C C . ASN A 1 98 ? -12.862 -1.487 -1.391 1.00 97.12 98 ASN A C 1
ATOM 805 O O . ASN A 1 98 ? -12.243 -1.229 -2.421 1.00 97.12 98 ASN A O 1
ATOM 809 N N . ILE A 1 99 ? -12.359 -2.298 -0.449 1.00 97.88 99 ILE A N 1
ATOM 810 C CA . ILE A 1 99 ? -11.080 -3.008 -0.605 1.00 97.88 99 ILE A CA 1
ATOM 811 C C . ILE A 1 99 ? -11.242 -4.166 -1.592 1.00 97.88 99 ILE A C 1
ATOM 813 O O . ILE A 1 99 ? -10.404 -4.340 -2.478 1.00 97.88 99 ILE A O 1
ATOM 817 N N . LYS A 1 100 ? -12.340 -4.923 -1.485 1.00 97.50 100 LYS A N 1
ATOM 818 C CA . LYS A 1 100 ? -12.651 -6.022 -2.414 1.00 97.50 100 LYS A CA 1
ATOM 819 C C . LYS A 1 100 ? -12.832 -5.512 -3.847 1.00 97.50 100 LYS A C 1
ATOM 821 O O . LYS A 1 100 ? -12.287 -6.100 -4.778 1.00 97.50 100 LYS A O 1
ATOM 826 N N . ALA A 1 101 ? -13.497 -4.368 -4.023 1.00 97.62 101 ALA A N 1
ATOM 827 C CA . ALA A 1 101 ? -13.733 -3.735 -5.322 1.00 97.62 101 ALA A CA 1
ATOM 828 C C . ALA A 1 101 ? -12.441 -3.355 -6.066 1.00 97.62 101 ALA A C 1
ATOM 830 O O . ALA A 1 101 ? -12.408 -3.386 -7.295 1.00 97.62 101 ALA A O 1
ATOM 831 N N . ILE A 1 102 ? -11.356 -3.050 -5.344 1.00 96.81 102 ILE A N 1
ATOM 832 C CA . ILE A 1 102 ? -10.038 -2.772 -5.941 1.00 96.81 102 ILE A CA 1
ATOM 833 C C . ILE A 1 102 ? -9.159 -4.030 -6.070 1.00 96.81 102 ILE A C 1
ATOM 835 O O . ILE A 1 102 ? -7.949 -3.929 -6.295 1.00 96.81 102 ILE A O 1
ATOM 839 N N . GLY A 1 103 ? -9.751 -5.221 -5.933 1.00 96.12 103 GLY A N 1
ATOM 840 C CA . GLY A 1 103 ? -9.075 -6.517 -6.029 1.00 96.12 103 GLY A CA 1
ATOM 841 C C . GLY A 1 103 ? -8.263 -6.894 -4.789 1.00 96.12 103 GLY A C 1
ATOM 842 O O . GLY A 1 103 ? -7.364 -7.732 -4.877 1.00 96.12 103 GLY A O 1
ATOM 843 N N . GLY A 1 104 ? -8.530 -6.236 -3.661 1.00 96.88 104 GLY A N 1
ATOM 844 C CA . GLY A 1 104 ? -7.864 -6.474 -2.393 1.00 96.88 104 GLY A CA 1
ATOM 845 C C . GLY A 1 104 ? -8.616 -7.421 -1.470 1.00 96.88 104 GLY A C 1
ATOM 846 O O . GLY A 1 104 ? -9.771 -7.772 -1.684 1.00 96.88 104 GLY A O 1
ATOM 847 N N . ASN A 1 105 ? -7.947 -7.777 -0.383 1.00 97.12 105 ASN A N 1
ATOM 848 C CA . ASN A 1 105 ? -8.514 -8.502 0.740 1.00 97.12 105 ASN A CA 1
ATOM 849 C C . ASN A 1 105 ? -8.263 -7.716 2.022 1.00 97.12 105 ASN A C 1
ATOM 851 O O . ASN A 1 105 ? -7.259 -7.008 2.145 1.00 97.12 105 ASN A O 1
ATOM 855 N N . VAL A 1 106 ? -9.164 -7.871 2.986 1.00 97.19 106 VAL A N 1
ATOM 856 C CA . VAL A 1 106 ? -9.041 -7.282 4.315 1.00 97.19 106 VAL A CA 1
ATOM 857 C C . VAL A 1 106 ? -9.380 -8.336 5.361 1.00 97.19 106 VAL A C 1
ATOM 859 O O . VAL A 1 106 ? -10.315 -9.110 5.176 1.00 97.19 106 VAL A O 1
ATOM 862 N N . VAL A 1 107 ? -8.611 -8.385 6.446 1.00 97.19 107 VAL A N 1
ATOM 863 C CA . VAL A 1 107 ? -8.919 -9.214 7.617 1.00 97.19 107 VAL A CA 1
ATOM 864 C C . VAL A 1 107 ? -9.052 -8.297 8.823 1.00 97.19 107 VAL A C 1
ATOM 866 O O . VAL A 1 107 ? -8.207 -7.434 9.075 1.00 97.19 107 VAL A O 1
ATOM 869 N N . ILE A 1 108 ? -10.146 -8.460 9.560 1.00 94.62 108 ILE A N 1
ATOM 870 C CA . ILE A 1 108 ? -10.468 -7.622 10.711 1.00 94.62 108 ILE A CA 1
ATOM 871 C C . ILE A 1 108 ? -9.703 -8.147 11.924 1.00 94.62 108 ILE A C 1
ATOM 873 O O . ILE A 1 108 ? -9.901 -9.285 12.338 1.00 94.62 108 ILE A O 1
ATOM 877 N N . TYR A 1 109 ? -8.830 -7.309 12.489 1.00 90.00 109 TYR A N 1
ATOM 878 C CA . TYR A 1 109 ? -8.144 -7.608 13.748 1.00 90.00 109 TYR A CA 1
ATOM 879 C C . TYR A 1 109 ? -8.905 -6.998 14.931 1.00 90.00 109 TYR A C 1
ATOM 881 O O . TYR A 1 109 ? -9.160 -7.661 15.930 1.00 90.00 109 TYR A O 1
ATOM 889 N N . THR A 1 110 ? -9.322 -5.738 14.789 1.00 94.06 110 THR A N 1
ATOM 890 C CA . THR A 1 110 ? -10.250 -5.040 15.687 1.00 94.06 110 THR A CA 1
ATOM 891 C C . THR A 1 110 ? -11.186 -4.142 14.878 1.00 94.06 110 THR A C 1
ATOM 893 O O . THR A 1 110 ? -11.008 -3.951 13.672 1.00 94.06 110 THR A O 1
ATOM 896 N N . GLU A 1 111 ? -12.154 -3.508 15.544 1.00 92.38 111 GLU A N 1
ATOM 897 C CA . GLU A 1 111 ? -13.023 -2.507 14.910 1.00 92.38 111 GLU A CA 1
ATOM 898 C C . GLU A 1 111 ? -12.229 -1.397 14.203 1.00 92.38 111 GLU A C 1
ATOM 900 O O . GLU A 1 111 ? -12.606 -0.962 13.114 1.00 92.38 111 GLU A O 1
ATOM 905 N N . LYS A 1 112 ? -11.092 -0.976 14.776 1.00 94.94 112 LYS A N 1
ATOM 906 C CA . LYS A 1 112 ? -10.265 0.125 14.258 1.00 94.94 112 LYS A CA 1
ATOM 907 C C . LYS A 1 112 ? -9.056 -0.321 13.447 1.00 94.94 112 LYS A C 1
ATOM 909 O O . LYS A 1 112 ? -8.542 0.495 12.694 1.00 94.94 112 LYS A O 1
ATOM 914 N N . ILE A 1 113 ? -8.584 -1.559 13.601 1.00 97.38 113 ILE A N 1
ATOM 915 C CA . ILE A 1 113 ? -7.349 -2.046 12.971 1.00 97.38 113 ILE A CA 1
ATOM 916 C C . ILE A 1 113 ? -7.653 -3.267 12.114 1.00 97.38 113 ILE A C 1
ATOM 918 O O . ILE A 1 113 ? -8.253 -4.240 12.567 1.00 97.38 113 ILE A O 1
ATOM 922 N N . LYS A 1 114 ? -7.205 -3.225 10.864 1.00 97.69 114 LYS A N 1
ATOM 923 C CA . LYS A 1 114 ? -7.401 -4.287 9.877 1.00 97.69 114 LYS A CA 1
ATOM 924 C C . LYS A 1 114 ? -6.079 -4.578 9.192 1.00 97.69 114 LYS A C 1
ATOM 926 O O . LYS A 1 114 ? -5.264 -3.673 9.038 1.00 97.69 114 LYS A O 1
ATOM 931 N N . THR A 1 115 ? -5.863 -5.809 8.755 1.00 97.94 115 THR A N 1
ATOM 932 C CA . THR A 1 115 ? -4.796 -6.097 7.794 1.00 97.94 115 THR A CA 1
ATOM 933 C C . THR A 1 115 ? -5.363 -6.020 6.387 1.00 97.94 115 THR A C 1
ATOM 935 O O . THR A 1 115 ? -6.519 -6.372 6.162 1.00 97.94 115 THR A O 1
ATOM 938 N N . PHE A 1 116 ? -4.565 -5.545 5.437 1.00 97.94 116 PHE A N 1
ATOM 939 C CA . PHE A 1 116 ? -4.937 -5.514 4.027 1.00 97.94 116 PHE A CA 1
ATOM 940 C C . PHE A 1 116 ? -3.924 -6.272 3.180 1.00 97.94 116 PHE A C 1
ATOM 942 O O . PHE A 1 116 ? -2.759 -6.403 3.558 1.00 97.94 116 PHE A O 1
ATOM 949 N N . SER A 1 117 ? -4.368 -6.709 2.007 1.00 97.94 117 SER A N 1
ATOM 950 C CA . SER A 1 117 ? -3.509 -7.096 0.895 1.00 97.94 117 SER A CA 1
ATOM 951 C C . SER A 1 117 ? -4.139 -6.601 -0.402 1.00 97.94 117 SER A C 1
ATOM 953 O O . SER A 1 117 ? -5.278 -6.957 -0.690 1.00 97.94 117 SER A O 1
ATOM 955 N N . VAL A 1 118 ? -3.445 -5.757 -1.167 1.00 98.06 118 VAL A N 1
ATOM 956 C CA . VAL A 1 118 ? -3.960 -5.197 -2.432 1.00 98.06 118 VAL A CA 1
ATOM 957 C C . VAL A 1 118 ? -2.944 -5.357 -3.562 1.00 98.06 118 VAL A C 1
ATOM 959 O O . VAL A 1 118 ? -1.738 -5.302 -3.298 1.00 98.06 118 VAL A O 1
ATOM 962 N N . PRO A 1 119 ? -3.391 -5.494 -4.824 1.00 97.69 119 PRO A N 1
ATOM 963 C CA . PRO A 1 119 ? -2.502 -5.416 -5.976 1.00 97.69 119 PRO A CA 1
ATOM 964 C C . PRO A 1 119 ? -1.768 -4.070 -6.002 1.00 97.69 119 PRO A C 1
ATOM 966 O O . PRO A 1 119 ? -2.368 -3.030 -5.728 1.00 97.69 119 PRO A O 1
ATOM 969 N N . VAL A 1 120 ? -0.495 -4.057 -6.406 1.00 96.88 120 VAL A N 1
ATOM 970 C CA . VAL A 1 120 ? 0.314 -2.826 -6.530 1.00 96.88 120 VAL A CA 1
ATOM 971 C C . VAL A 1 120 ? -0.375 -1.781 -7.417 1.00 96.88 120 VAL A C 1
ATOM 973 O O . VAL A 1 120 ? -0.395 -0.598 -7.076 1.00 96.88 120 VAL A O 1
ATOM 976 N N . LYS A 1 121 ? -1.033 -2.215 -8.498 1.00 95.56 121 LYS A N 1
ATOM 977 C CA . LYS A 1 121 ? -1.819 -1.340 -9.383 1.00 95.56 121 LYS A CA 1
ATOM 978 C C . LYS A 1 121 ? -2.963 -0.591 -8.690 1.00 95.56 121 LYS A C 1
ATOM 980 O O . LYS A 1 121 ? -3.384 0.453 -9.172 1.00 95.56 121 LYS A O 1
ATOM 985 N N . SER A 1 122 ? -3.451 -1.103 -7.562 1.00 96.75 122 SER A N 1
ATOM 986 C CA . SER A 1 122 ? -4.597 -0.561 -6.828 1.00 96.75 122 SER A CA 1
ATOM 987 C C . SER A 1 122 ? -4.194 0.402 -5.705 1.00 96.75 122 SER A C 1
ATOM 989 O O . SER A 1 122 ? -5.063 0.986 -5.061 1.00 96.75 122 SER A O 1
ATOM 991 N N . ILE A 1 123 ? -2.895 0.612 -5.466 1.00 95.69 123 ILE A N 1
ATOM 992 C CA . ILE A 1 123 ? -2.391 1.525 -4.427 1.00 95.69 123 ILE A CA 1
ATOM 993 C C . ILE A 1 123 ? -2.904 2.973 -4.570 1.00 95.69 123 ILE A C 1
ATOM 995 O O . ILE A 1 123 ? -3.285 3.544 -3.544 1.00 95.69 123 ILE A O 1
ATOM 999 N N . PRO A 1 124 ? -2.994 3.574 -5.778 1.00 94.25 124 PRO A N 1
ATOM 1000 C CA . PRO A 1 124 ? -3.595 4.901 -5.935 1.00 94.25 124 PRO A CA 1
ATOM 1001 C C . PRO A 1 124 ? -5.049 4.972 -5.450 1.00 94.25 124 PRO A C 1
ATOM 1003 O O . PRO A 1 124 ? -5.465 5.993 -4.913 1.00 94.25 124 PRO A O 1
ATOM 1006 N N . LEU A 1 125 ? -5.814 3.888 -5.618 1.00 95.62 125 LEU A N 1
ATOM 1007 C CA . LEU A 1 125 ? -7.207 3.813 -5.176 1.00 95.62 125 LEU A CA 1
ATOM 1008 C C . LEU A 1 125 ? -7.298 3.553 -3.670 1.00 95.62 125 LEU A C 1
ATOM 1010 O O . LEU A 1 125 ? -8.142 4.143 -3.003 1.00 95.62 125 LEU A O 1
ATOM 1014 N N . LEU A 1 126 ? -6.400 2.730 -3.113 1.00 96.62 126 LEU A N 1
ATOM 1015 C CA . LEU A 1 126 ? -6.347 2.436 -1.678 1.00 96.62 126 LEU A CA 1
ATOM 1016 C C . LEU A 1 126 ? -6.277 3.718 -0.837 1.00 96.62 126 LEU A C 1
ATOM 1018 O O . LEU A 1 126 ? -7.045 3.869 0.108 1.00 96.62 126 LEU A O 1
ATOM 1022 N N . ILE A 1 127 ? -5.394 4.658 -1.195 1.00 94.81 127 ILE A N 1
ATOM 1023 C CA . ILE A 1 127 ? -5.214 5.919 -0.449 1.00 94.81 127 ILE A CA 1
ATOM 1024 C C . ILE A 1 127 ? -6.419 6.870 -0.556 1.00 94.81 127 ILE A C 1
ATOM 1026 O O . ILE A 1 127 ? -6.471 7.876 0.145 1.00 94.81 127 ILE A O 1
ATOM 1030 N N . GLN A 1 128 ? -7.382 6.567 -1.426 1.00 95.06 128 GLN A N 1
ATOM 1031 C CA . GLN A 1 128 ? -8.597 7.355 -1.620 1.00 95.06 128 GLN A CA 1
ATOM 1032 C C . GLN A 1 128 ? -9.820 6.734 -0.935 1.00 95.06 128 GLN A C 1
ATOM 1034 O O . GLN A 1 128 ? -10.873 7.369 -0.903 1.00 95.06 128 GLN A O 1
ATOM 1039 N N . ILE A 1 129 ? -9.723 5.527 -0.368 1.00 95.56 129 ILE A N 1
ATOM 1040 C CA . ILE A 1 129 ? -10.876 4.862 0.250 1.00 95.56 129 ILE A CA 1
ATOM 1041 C C . ILE A 1 129 ? -11.329 5.622 1.502 1.00 95.56 129 ILE A C 1
ATOM 1043 O O . ILE A 1 129 ? -10.563 5.856 2.440 1.00 95.56 129 ILE A O 1
ATOM 1047 N N . LYS A 1 130 ? -12.620 5.969 1.525 1.00 95.25 130 LYS A N 1
ATOM 1048 C CA . LYS A 1 130 ? -13.270 6.616 2.667 1.00 95.25 130 LYS A CA 1
ATOM 1049 C C . LYS A 1 130 ? -13.208 5.725 3.908 1.00 95.25 130 LYS A C 1
ATOM 1051 O O . LYS A 1 130 ? -13.429 4.517 3.836 1.00 95.25 130 LYS A O 1
ATOM 1056 N N . GLY A 1 131 ? -12.920 6.354 5.041 1.00 95.06 131 GLY A N 1
ATOM 1057 C CA . GLY A 1 131 ? -12.833 5.698 6.338 1.00 95.06 131 GLY A CA 1
ATOM 1058 C C . GLY A 1 131 ? -11.487 5.041 6.627 1.00 95.06 131 GLY A C 1
ATOM 1059 O O . GLY A 1 131 ? -11.324 4.498 7.715 1.00 95.06 131 GLY A O 1
ATOM 1060 N N . ILE A 1 132 ? -10.509 5.105 5.712 1.00 97.12 132 ILE A N 1
ATOM 1061 C CA . ILE A 1 132 ? -9.105 4.817 6.035 1.00 97.12 132 ILE A CA 1
ATOM 1062 C C . ILE A 1 132 ? -8.463 6.089 6.591 1.00 97.12 132 ILE A C 1
ATOM 1064 O O . ILE A 1 132 ? -8.419 7.123 5.925 1.00 97.12 132 ILE A O 1
ATOM 1068 N N . THR A 1 133 ? -7.935 6.001 7.809 1.00 96.75 133 THR A N 1
ATOM 1069 C CA . THR A 1 133 ? -7.318 7.128 8.522 1.00 96.75 133 THR A CA 1
ATOM 1070 C C . THR A 1 133 ? -5.800 7.011 8.601 1.00 96.75 133 THR A C 1
ATOM 1072 O O . THR A 1 133 ? -5.118 8.036 8.594 1.00 96.75 133 THR A O 1
ATOM 1075 N N . TYR A 1 134 ? -5.251 5.791 8.620 1.00 97.75 134 TYR A N 1
ATOM 1076 C CA . TYR A 1 134 ? -3.805 5.553 8.573 1.00 97.75 134 TYR A CA 1
ATOM 1077 C C . TYR A 1 134 ? -3.446 4.264 7.828 1.00 97.75 134 TYR A C 1
ATOM 1079 O O . TYR A 1 134 ? -4.163 3.267 7.936 1.00 97.75 134 TYR A O 1
ATOM 1087 N N . ILE A 1 135 ? -2.323 4.277 7.103 1.00 98.12 135 ILE A N 1
ATOM 1088 C CA . ILE A 1 135 ? -1.772 3.104 6.408 1.00 98.12 135 ILE A CA 1
ATOM 1089 C C . ILE A 1 135 ? -0.341 2.843 6.875 1.00 98.12 135 ILE A C 1
ATOM 1091 O O . ILE A 1 135 ? 0.538 3.695 6.724 1.00 98.12 135 ILE A O 1
ATOM 1095 N N . GLU A 1 136 ? -0.101 1.630 7.368 1.00 97.44 136 GLU A N 1
ATOM 1096 C CA . GLU A 1 136 ? 1.206 1.136 7.803 1.00 97.44 136 GLU A CA 1
ATOM 1097 C C . GLU A 1 136 ? 1.627 -0.067 6.961 1.00 97.44 136 GLU A C 1
ATOM 1099 O O . GLU A 1 136 ? 0.828 -0.973 6.726 1.00 97.44 136 GLU A O 1
ATOM 1104 N N . ILE A 1 137 ? 2.894 -0.115 6.550 1.00 97.69 137 ILE A N 1
ATOM 1105 C CA . ILE A 1 137 ? 3.477 -1.289 5.890 1.00 97.69 137 ILE A CA 1
ATOM 1106 C C . ILE A 1 137 ? 4.839 -1.626 6.488 1.00 97.69 137 ILE A C 1
ATOM 1108 O O . ILE A 1 137 ? 5.563 -0.763 6.993 1.00 97.69 137 ILE A O 1
ATOM 1112 N N . GLY A 1 138 ? 5.206 -2.900 6.382 1.00 93.25 138 GLY A N 1
ATOM 1113 C CA . GLY A 1 138 ? 6.537 -3.363 6.738 1.00 93.25 138 GLY A CA 1
ATOM 1114 C C . GLY A 1 138 ? 7.586 -2.936 5.711 1.00 93.25 138 GLY A C 1
ATOM 1115 O O . GLY A 1 138 ? 7.331 -2.887 4.509 1.00 93.25 138 GLY A O 1
ATOM 1116 N N . LYS A 1 139 ? 8.800 -2.681 6.194 1.00 91.44 139 LYS A N 1
ATOM 1117 C CA . LYS A 1 139 ? 10.003 -2.539 5.372 1.00 91.44 139 LYS A CA 1
ATOM 1118 C C . LYS A 1 139 ? 11.082 -3.428 5.970 1.00 91.44 139 LYS A C 1
ATOM 1120 O O . LYS A 1 139 ? 11.411 -3.278 7.146 1.00 91.44 139 LYS A O 1
ATOM 1125 N N . LYS A 1 140 ? 11.630 -4.356 5.184 1.00 89.88 140 LYS A N 1
ATOM 1126 C CA . LYS A 1 140 ? 12.744 -5.187 5.650 1.00 89.88 140 LYS A CA 1
ATOM 1127 C C . LYS A 1 140 ? 13.976 -4.312 5.860 1.00 89.88 140 LYS A C 1
ATOM 1129 O O . LYS A 1 140 ? 14.325 -3.492 5.004 1.00 89.88 140 LYS A O 1
ATOM 1134 N N . ALA A 1 141 ? 14.633 -4.491 7.003 1.00 78.06 141 ALA A N 1
ATOM 1135 C CA . ALA A 1 141 ? 15.918 -3.865 7.266 1.00 78.06 141 ALA A CA 1
ATOM 1136 C C . ALA A 1 141 ? 16.960 -4.391 6.268 1.00 78.06 141 ALA A C 1
ATOM 1138 O O . ALA A 1 141 ? 16.948 -5.569 5.905 1.00 78.06 141 ALA A O 1
ATOM 1139 N N . LYS A 1 142 ? 17.876 -3.520 5.834 1.00 70.19 142 LYS A N 1
ATOM 1140 C CA . LYS A 1 142 ? 19.078 -3.980 5.137 1.00 70.19 142 LYS A CA 1
ATOM 1141 C C . LYS A 1 142 ? 19.948 -4.697 6.163 1.00 70.19 142 LYS A C 1
ATOM 1143 O O . LYS A 1 142 ? 20.453 -4.051 7.078 1.00 70.19 142 LYS A O 1
ATOM 1148 N N . ILE A 1 143 ? 20.099 -6.006 6.014 1.00 60.09 143 ILE A N 1
ATOM 1149 C CA . ILE A 1 143 ? 21.134 -6.750 6.729 1.00 60.09 143 ILE A CA 1
ATOM 1150 C C . ILE A 1 143 ? 22.447 -6.399 6.015 1.00 60.09 143 ILE A C 1
ATOM 1152 O O . ILE A 1 143 ? 22.513 -6.514 4.789 1.00 60.09 143 ILE A O 1
ATOM 1156 N N . LYS A 1 144 ? 23.399 -5.820 6.753 1.00 46.56 144 LYS A N 1
ATOM 1157 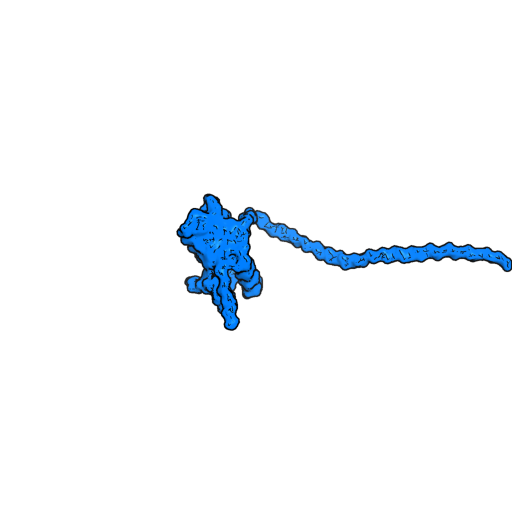C CA . LYS A 1 144 ? 24.738 -5.476 6.254 1.00 46.56 144 LYS A CA 1
ATOM 1158 C C . LYS A 1 144 ? 25.638 -6.699 6.269 1.00 46.56 144 LYS A C 1
ATOM 1160 O O . LYS A 1 144 ? 25.459 -7.514 7.199 1.00 46.56 144 LYS A O 1
#

Sequence (144 aa):
MNYKFLFYTVIASVLMSCCSTSKNISIKKEQSLITNNVQLSNNFRSFWNELKKEADEQPLDQFIPSDTLIARYSLIKQNKQFYLSGFLYTDSTFNEENIKAIGGNVVIYTEKIKTFSVPVKSIPLLIQIKGITYIEIGKKAKIK

Solvent-accessible surface area (backbone atoms only — not comparable to full-atom values): 8892 Å² total; per-residue (Å²): 140,84,86,79,89,78,89,77,89,77,82,82,78,80,73,86,76,76,82,74,80,75,77,78,76,77,75,76,80,70,81,91,67,82,78,48,79,46,42,68,31,72,48,39,52,49,48,54,51,53,50,53,61,74,36,65,88,50,59,51,84,78,53,76,79,50,73,67,56,30,62,36,47,62,43,44,80,50,97,96,40,46,27,45,52,34,40,37,32,39,52,93,69,46,55,71,64,63,42,44,74,54,68,22,48,75,47,81,76,47,94,45,38,28,39,39,38,31,37,60,57,31,49,78,56,58,67,54,42,64,30,44,46,33,39,42,42,65,64,59,77,84,83,128

Radius of gyration: 27.79 Å; Cα contacts (8 Å, |Δi|>4): 186; chains: 1; bounding box: 56×101×32 Å